Protein AF-A0A6G7WIG6-F1 (afdb_monomer_lite)

Structure (mmCIF, N/CA/C/O backbone):
data_AF-A0A6G7WIG6-F1
#
_entry.id   AF-A0A6G7WIG6-F1
#
loop_
_atom_site.group_PDB
_atom_site.id
_atom_site.type_symbol
_atom_site.label_atom_id
_atom_site.label_alt_id
_atom_site.label_comp_id
_atom_site.label_asym_id
_atom_site.label_entity_id
_atom_site.label_seq_id
_atom_site.pdbx_PDB_ins_code
_atom_site.Cartn_x
_atom_site.Cartn_y
_atom_site.Cartn_z
_atom_site.occupancy
_atom_site.B_iso_or_equiv
_atom_site.auth_seq_id
_atom_site.auth_comp_id
_atom_site.auth_asym_id
_atom_site.auth_atom_id
_atom_site.pdbx_PDB_model_num
ATOM 1 N N . MET A 1 1 ? 20.556 -13.981 -5.267 1.00 59.50 1 MET A N 1
ATOM 2 C CA . MET A 1 1 ? 19.118 -13.912 -4.940 1.00 59.50 1 MET A CA 1
ATOM 3 C C . MET A 1 1 ? 18.413 -13.174 -6.062 1.00 59.50 1 MET A C 1
ATOM 5 O O . MET A 1 1 ? 18.834 -12.060 -6.380 1.00 59.50 1 MET A O 1
ATOM 9 N N . LYS A 1 2 ? 17.433 -13.810 -6.707 1.00 74.69 2 LYS A N 1
ATOM 10 C CA . LYS A 1 2 ? 16.643 -13.194 -7.791 1.00 74.69 2 LYS A CA 1
ATOM 11 C C . LYS A 1 2 ? 15.814 -12.026 -7.232 1.00 74.69 2 LYS A C 1
ATOM 13 O O . LYS A 1 2 ? 15.513 -12.022 -6.040 1.00 74.69 2 LYS A O 1
ATOM 18 N N . LEU A 1 3 ? 15.435 -11.049 -8.064 1.00 70.81 3 LEU A N 1
ATOM 19 C CA . LEU A 1 3 ? 14.646 -9.881 -7.634 1.00 70.81 3 LEU A CA 1
ATOM 20 C C . LEU A 1 3 ? 13.375 -10.295 -6.868 1.00 70.81 3 LEU A C 1
ATOM 22 O O . LEU A 1 3 ? 13.141 -9.797 -5.773 1.00 70.81 3 LEU A O 1
ATOM 26 N N . ASN A 1 4 ? 12.654 -11.304 -7.369 1.00 71.38 4 ASN A N 1
ATOM 27 C CA . ASN A 1 4 ? 11.444 -11.844 -6.733 1.00 71.38 4 ASN A CA 1
ATOM 28 C C . ASN A 1 4 ? 11.701 -12.445 -5.340 1.00 71.38 4 ASN A C 1
ATOM 30 O O . ASN A 1 4 ? 10.861 -12.351 -4.455 1.00 71.38 4 ASN A O 1
ATOM 34 N N . GLU A 1 5 ? 12.860 -13.073 -5.121 1.00 75.19 5 GLU A N 1
ATOM 35 C CA . GLU A 1 5 ? 13.212 -13.635 -3.809 1.00 75.19 5 GLU A CA 1
ATOM 36 C C . GLU A 1 5 ? 13.526 -12.524 -2.801 1.00 75.19 5 GLU A C 1
ATOM 38 O O . GLU A 1 5 ? 13.150 -12.628 -1.635 1.00 75.19 5 GLU A O 1
ATOM 43 N N . LYS A 1 6 ? 14.179 -11.443 -3.255 1.00 76.62 6 LYS A N 1
ATOM 44 C CA . LYS A 1 6 ? 14.407 -10.247 -2.434 1.00 76.62 6 LYS A CA 1
ATOM 45 C C . LYS A 1 6 ? 13.079 -9.566 -2.109 1.00 76.62 6 LYS A C 1
ATOM 47 O O . LYS A 1 6 ? 12.844 -9.236 -0.954 1.00 76.62 6 LYS A O 1
ATOM 52 N N . GLU A 1 7 ? 12.205 -9.403 -3.099 1.00 76.88 7 GLU A N 1
ATOM 53 C CA . GLU A 1 7 ? 10.872 -8.821 -2.926 1.00 76.88 7 GLU A CA 1
ATOM 54 C C . GLU A 1 7 ? 10.044 -9.593 -1.902 1.00 76.88 7 GLU A C 1
ATOM 56 O O . GLU A 1 7 ? 9.603 -9.000 -0.919 1.00 76.88 7 GLU A O 1
ATOM 61 N N . ASN A 1 8 ? 9.934 -10.913 -2.054 1.00 78.69 8 ASN A N 1
ATOM 62 C CA . ASN A 1 8 ? 9.209 -11.757 -1.107 1.00 78.69 8 ASN A CA 1
ATOM 63 C C . ASN A 1 8 ? 9.783 -11.658 0.313 1.00 78.69 8 ASN A C 1
ATOM 65 O O . ASN A 1 8 ? 9.024 -11.599 1.279 1.00 78.69 8 ASN A O 1
ATOM 69 N N . LEU A 1 9 ? 11.112 -11.604 0.454 1.00 83.19 9 LEU A N 1
ATOM 70 C CA . LEU A 1 9 ? 11.763 -11.468 1.756 1.00 83.19 9 LEU A CA 1
ATOM 71 C C . LEU A 1 9 ? 11.451 -10.113 2.407 1.00 83.19 9 LEU A C 1
ATOM 73 O O . LEU A 1 9 ? 11.039 -10.074 3.565 1.00 83.19 9 LEU A O 1
ATOM 77 N N . PHE A 1 10 ? 11.610 -9.005 1.677 1.00 82.19 10 PHE A N 1
ATOM 78 C CA . PHE A 1 10 ? 11.329 -7.667 2.205 1.00 82.19 10 PHE A CA 1
ATOM 79 C C . PHE A 1 10 ? 9.845 -7.481 2.527 1.00 82.19 10 PHE A C 1
ATOM 81 O O . PHE A 1 10 ? 9.521 -6.924 3.575 1.00 82.19 10 PHE A O 1
ATOM 88 N N . GLN A 1 11 ? 8.945 -7.986 1.679 1.00 82.12 11 GLN A N 1
ATOM 89 C CA . GLN A 1 11 ? 7.507 -7.965 1.939 1.00 82.12 11 GLN A CA 1
ATOM 90 C C . GLN A 1 11 ? 7.155 -8.781 3.187 1.00 82.12 11 GLN A C 1
ATOM 92 O O . GLN A 1 11 ? 6.425 -8.287 4.042 1.00 82.12 11 GLN A O 1
ATOM 97 N N . ALA A 1 12 ? 7.715 -9.985 3.348 1.00 80.88 12 ALA A N 1
ATOM 98 C CA . ALA A 1 12 ? 7.481 -10.816 4.528 1.00 80.88 12 ALA A CA 1
ATOM 99 C C . ALA A 1 12 ? 7.967 -10.137 5.819 1.00 80.88 12 ALA A C 1
ATOM 101 O O . ALA A 1 12 ? 7.220 -10.061 6.795 1.00 80.88 12 ALA A O 1
ATOM 102 N N . VAL A 1 13 ? 9.185 -9.582 5.815 1.00 86.25 13 VAL A N 1
ATOM 103 C CA . VAL A 1 13 ? 9.732 -8.831 6.959 1.00 86.25 13 VAL A CA 1
ATOM 104 C C . VAL A 1 13 ? 8.859 -7.619 7.283 1.00 86.25 13 VAL A C 1
ATOM 106 O O . VAL A 1 13 ? 8.566 -7.359 8.449 1.00 86.25 13 VAL A O 1
ATOM 109 N N . PHE A 1 14 ? 8.392 -6.902 6.263 1.00 87.25 14 PHE A N 1
ATOM 110 C CA . PHE A 1 14 ? 7.525 -5.745 6.440 1.00 87.25 14 PHE A CA 1
ATOM 111 C C . PHE A 1 14 ? 6.151 -6.110 7.008 1.00 87.25 14 PHE A C 1
ATOM 113 O O . PHE A 1 14 ? 5.678 -5.437 7.921 1.00 87.25 14 PHE A O 1
ATOM 120 N N . VAL A 1 15 ? 5.528 -7.196 6.539 1.00 83.56 15 VAL A N 1
ATOM 121 C CA . VAL A 1 15 ? 4.262 -7.687 7.108 1.00 83.56 15 VAL A CA 1
ATOM 122 C C . VAL A 1 15 ? 4.439 -8.028 8.585 1.00 83.56 15 VAL A C 1
ATOM 124 O O . VAL A 1 15 ? 3.624 -7.610 9.406 1.00 83.56 15 VAL A O 1
ATOM 127 N N . VAL A 1 16 ? 5.523 -8.718 8.952 1.00 83.62 16 VAL A N 1
ATOM 128 C CA . VAL A 1 16 ? 5.827 -9.017 10.360 1.00 83.62 16 VAL A CA 1
ATOM 129 C C . VAL A 1 16 ? 6.008 -7.728 11.168 1.00 83.62 16 VAL A C 1
ATOM 131 O O . VAL A 1 16 ? 5.421 -7.597 12.241 1.00 83.62 16 VAL A O 1
ATOM 134 N N . ALA A 1 17 ? 6.750 -6.748 10.645 1.00 83.00 17 ALA A N 1
ATOM 135 C CA . ALA A 1 17 ? 6.945 -5.457 11.303 1.00 83.00 17 ALA A CA 1
ATOM 136 C C . ALA A 1 17 ? 5.620 -4.706 11.514 1.00 83.00 17 ALA A C 1
ATOM 138 O O . ALA A 1 17 ? 5.378 -4.193 12.602 1.00 83.00 17 ALA A O 1
ATOM 139 N N . ILE A 1 18 ? 4.732 -4.696 10.518 1.00 85.12 18 ILE A N 1
ATOM 140 C CA . ILE A 1 18 ? 3.406 -4.072 10.602 1.00 85.12 18 ILE A CA 1
ATOM 141 C C . ILE A 1 18 ? 2.510 -4.773 11.622 1.00 85.12 18 ILE A C 1
ATOM 143 O O . ILE A 1 18 ? 1.824 -4.102 12.390 1.00 85.12 18 ILE A O 1
ATOM 147 N N . VAL A 1 19 ? 2.527 -6.106 11.676 1.00 83.56 19 VAL A N 1
ATOM 148 C CA . VAL A 1 19 ? 1.767 -6.873 12.676 1.00 83.56 19 VAL A CA 1
ATOM 149 C C . VAL A 1 19 ? 2.263 -6.567 14.091 1.00 83.56 19 VAL A C 1
ATOM 151 O O . VAL A 1 19 ? 1.452 -6.380 14.999 1.00 83.56 19 VAL A O 1
ATOM 154 N N . LEU A 1 20 ? 3.579 -6.466 14.289 1.00 86.31 20 LEU A N 1
ATOM 155 C CA . LEU A 1 20 ? 4.152 -6.061 15.574 1.00 86.31 20 LEU A CA 1
ATOM 156 C C . LEU A 1 20 ? 3.777 -4.617 15.920 1.00 86.31 20 LEU A C 1
ATOM 158 O O . LEU A 1 20 ? 3.329 -4.354 17.033 1.00 86.31 20 LEU A O 1
ATOM 162 N N . LEU A 1 21 ? 3.881 -3.694 14.965 1.00 85.25 21 LEU A N 1
ATOM 163 C CA . LEU A 1 21 ? 3.522 -2.290 15.157 1.00 85.25 21 LEU A CA 1
ATOM 164 C C . LEU A 1 21 ? 2.035 -2.144 15.513 1.00 85.25 21 LEU A C 1
ATOM 166 O O . LEU A 1 21 ? 1.698 -1.392 16.423 1.00 85.25 21 LEU A O 1
ATOM 170 N N . LYS A 1 22 ? 1.160 -2.949 14.896 1.00 82.44 22 LYS A N 1
ATOM 171 C CA . LYS A 1 22 ? -0.255 -3.067 15.270 1.00 82.44 22 LYS A CA 1
ATOM 172 C C . LYS A 1 22 ? -0.427 -3.537 16.700 1.00 82.44 22 LYS A C 1
ATOM 174 O O . LYS A 1 22 ? -1.177 -2.940 17.459 1.00 82.44 22 LYS A O 1
ATOM 179 N N . ARG A 1 23 ? 0.303 -4.571 17.098 1.00 82.31 23 ARG A N 1
ATOM 180 C CA . ARG A 1 23 ? 0.218 -5.102 18.456 1.00 82.31 23 ARG A CA 1
ATOM 181 C C . ARG A 1 23 ? 0.631 -4.082 19.524 1.00 82.31 23 ARG A C 1
ATOM 183 O O . ARG A 1 23 ? 0.044 -4.088 20.599 1.00 82.31 23 ARG A O 1
ATOM 190 N N . PHE A 1 24 ? 1.621 -3.234 19.245 1.00 83.50 24 PHE A N 1
ATOM 191 C CA . PHE A 1 24 ? 2.129 -2.255 20.215 1.00 83.50 24 PHE A CA 1
ATOM 192 C C . PHE A 1 24 ? 1.375 -0.922 20.206 1.00 83.50 24 PHE A C 1
ATOM 194 O O . PHE A 1 24 ? 1.152 -0.349 21.268 1.00 83.50 24 PHE A O 1
ATOM 201 N N . TYR A 1 25 ? 0.978 -0.434 19.031 1.00 78.88 25 TYR A N 1
ATOM 202 C CA . TYR A 1 25 ? 0.402 0.905 18.861 1.00 78.88 25 TYR A CA 1
ATOM 203 C C . TYR A 1 25 ? -1.072 0.890 18.447 1.00 78.88 25 TYR A C 1
ATOM 205 O O . TYR A 1 25 ? -1.700 1.944 18.375 1.00 78.88 25 TYR A O 1
ATOM 213 N N . GLY A 1 26 ? -1.645 -0.286 18.183 1.00 73.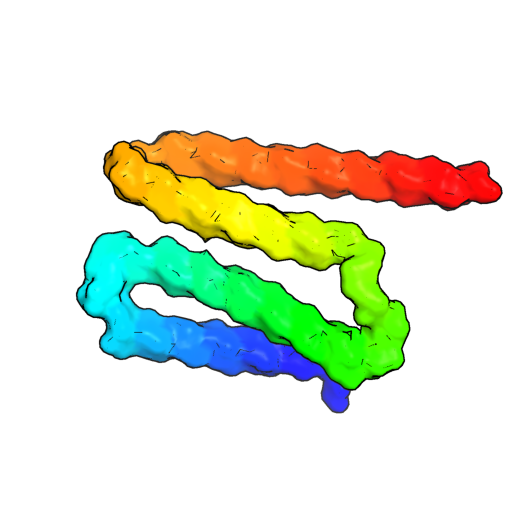25 26 GLY A N 1
ATOM 214 C CA . GLY A 1 26 ? -3.018 -0.425 17.706 1.00 73.25 26 GLY A CA 1
ATOM 215 C C . GLY A 1 26 ? -4.060 0.082 18.690 1.00 73.25 26 GLY A C 1
ATOM 216 O O . GLY A 1 26 ? -4.968 0.805 18.289 1.00 73.25 26 GLY A O 1
ATOM 217 N N . SER A 1 27 ? -3.857 -0.163 19.985 1.00 74.38 27 SER A N 1
ATOM 218 C CA . SER A 1 27 ? -4.757 0.314 21.040 1.00 74.38 27 SER A CA 1
ATOM 219 C C . SER A 1 27 ? -4.893 1.840 21.080 1.00 74.38 27 SER A C 1
ATOM 221 O O . SER A 1 27 ? -5.962 2.343 21.419 1.00 74.38 27 SER A O 1
ATOM 223 N N . ALA A 1 28 ? -3.856 2.586 20.682 1.00 77.19 28 ALA A N 1
ATOM 224 C CA . ALA A 1 28 ? -3.886 4.049 20.623 1.00 77.19 28 ALA A CA 1
ATOM 225 C C . ALA A 1 28 ? -4.707 4.592 19.439 1.00 77.19 28 ALA A C 1
ATOM 227 O O . ALA A 1 28 ? -5.127 5.746 19.459 1.00 77.19 28 ALA A O 1
ATOM 228 N N . LEU A 1 29 ? -4.950 3.770 18.413 1.00 72.06 29 LEU A N 1
ATOM 229 C CA . LEU A 1 29 ? -5.719 4.141 17.221 1.00 72.06 29 LEU A CA 1
ATOM 230 C C . LEU A 1 29 ? -7.214 3.807 17.346 1.00 72.06 29 LEU A C 1
ATOM 232 O O . LEU A 1 29 ? -7.998 4.162 16.458 1.00 72.06 29 LEU A O 1
ATOM 236 N N . GLY A 1 30 ? -7.611 3.140 18.435 1.00 75.81 30 GLY A N 1
ATOM 237 C CA . GLY A 1 30 ? -8.997 2.806 18.749 1.00 75.81 30 GLY A CA 1
ATOM 238 C C . GLY A 1 30 ? -9.702 2.120 17.580 1.00 75.81 30 GLY A C 1
ATOM 239 O O . GLY A 1 30 ? -9.207 1.166 16.988 1.00 75.81 30 GLY A O 1
ATOM 240 N N . GLU A 1 31 ? -10.866 2.632 17.192 1.00 70.81 31 GLU A N 1
ATOM 241 C CA . GLU A 1 31 ? -11.663 2.019 16.129 1.00 70.81 31 GLU A CA 1
ATOM 242 C C . GLU A 1 31 ? -11.023 2.127 14.734 1.00 70.81 31 GLU A C 1
ATOM 244 O O . GLU A 1 31 ? -11.344 1.335 13.843 1.00 70.81 31 GLU A O 1
ATOM 249 N N . TYR A 1 32 ? -10.113 3.075 14.510 1.00 70.44 32 TYR A N 1
ATOM 250 C CA . TYR A 1 32 ? -9.452 3.265 13.215 1.00 70.44 32 TYR A CA 1
ATOM 251 C C . TYR A 1 32 ? -8.259 2.329 13.009 1.00 70.44 32 TYR A C 1
ATOM 253 O O . TYR A 1 32 ? -7.764 2.233 11.885 1.00 70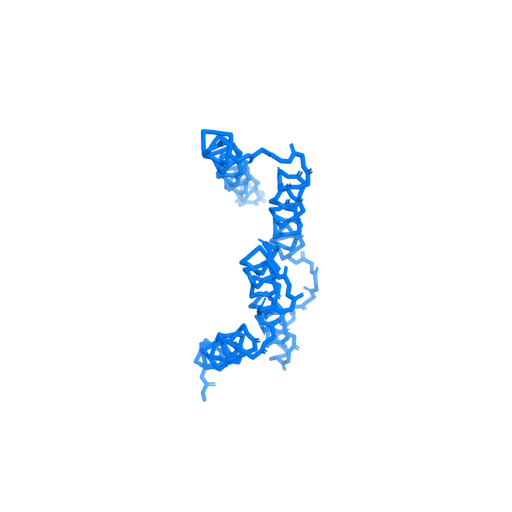.44 32 TYR A O 1
ATOM 261 N N . GLU A 1 33 ? -7.845 1.598 14.051 1.00 74.25 33 GLU A N 1
ATOM 262 C CA . GLU A 1 33 ? -6.694 0.692 14.058 1.00 74.25 33 GLU A CA 1
ATOM 263 C C . GLU A 1 33 ? -6.634 -0.175 12.797 1.00 74.25 33 GLU A C 1
ATOM 265 O O . GLU A 1 33 ? -5.691 -0.084 12.014 1.00 74.25 33 GLU A O 1
ATOM 270 N N . ASN A 1 34 ? -7.662 -0.990 12.555 1.00 75.25 34 ASN A N 1
ATOM 271 C CA . ASN A 1 34 ? -7.644 -1.937 11.441 1.00 75.25 34 ASN A CA 1
ATOM 272 C C . ASN A 1 34 ? -7.534 -1.243 10.078 1.00 75.25 34 ASN A C 1
ATOM 274 O O . ASN A 1 34 ? -6.822 -1.736 9.209 1.00 75.25 34 ASN A O 1
ATOM 278 N N . ILE A 1 35 ? -8.197 -0.099 9.890 1.00 74.56 35 ILE A N 1
ATOM 27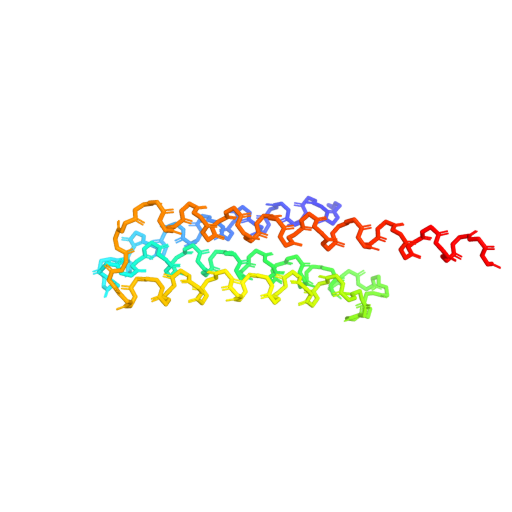9 C CA . ILE A 1 35 ? -8.169 0.626 8.613 1.00 74.56 35 ILE A CA 1
ATOM 280 C C . ILE A 1 35 ? -6.787 1.233 8.383 1.00 74.56 35 ILE A C 1
ATOM 282 O O . ILE A 1 35 ? -6.217 1.058 7.309 1.00 74.56 35 ILE A O 1
ATOM 286 N N . ILE A 1 36 ? -6.224 1.892 9.397 1.00 75.25 36 ILE A N 1
ATOM 287 C CA . ILE A 1 36 ? -4.906 2.528 9.308 1.00 75.25 36 ILE A CA 1
ATOM 288 C C . ILE A 1 36 ? -3.830 1.472 9.059 1.00 75.25 36 ILE A C 1
ATOM 290 O O . ILE A 1 36 ? -2.984 1.653 8.183 1.00 75.25 36 ILE A O 1
ATOM 294 N N . PHE A 1 37 ? -3.880 0.340 9.761 1.00 77.25 37 PHE A N 1
ATOM 295 C CA . PHE A 1 37 ? -2.891 -0.721 9.595 1.00 77.25 37 PHE A CA 1
ATOM 296 C C . PHE A 1 37 ? -2.996 -1.439 8.250 1.00 77.25 37 PHE A C 1
ATOM 298 O O . PHE A 1 37 ? -1.966 -1.685 7.627 1.00 77.25 37 PHE A O 1
ATOM 305 N N . VAL A 1 38 ? -4.207 -1.720 7.758 1.00 78.12 38 VAL A N 1
ATOM 306 C CA . VAL A 1 38 ? -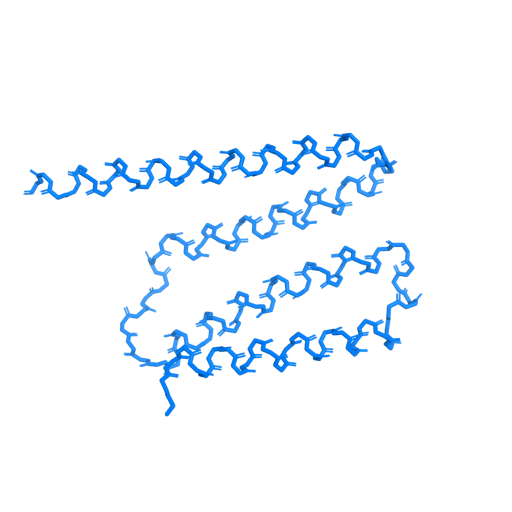4.405 -2.287 6.411 1.00 78.12 38 VAL A CA 1
ATOM 307 C C . VAL A 1 38 ? -3.929 -1.309 5.336 1.00 78.12 38 VAL A C 1
ATOM 309 O O . VAL A 1 38 ? -3.258 -1.715 4.387 1.00 78.12 38 VAL A O 1
ATOM 312 N N . PHE A 1 39 ? -4.203 -0.015 5.501 1.00 78.12 39 PHE A N 1
ATOM 313 C CA . PHE A 1 39 ? -3.761 1.008 4.559 1.00 78.12 39 PHE A CA 1
ATOM 314 C C . PHE A 1 39 ? -2.237 1.176 4.549 1.00 78.12 39 PHE A C 1
ATOM 316 O O . PHE A 1 39 ? -1.613 1.192 3.489 1.00 78.12 39 PHE A O 1
ATOM 323 N N . THR A 1 40 ? -1.622 1.210 5.732 1.00 78.38 40 THR A N 1
ATOM 324 C CA . THR A 1 40 ? -0.163 1.294 5.893 1.00 78.38 40 THR A CA 1
ATOM 325 C C . THR A 1 40 ? 0.525 0.057 5.317 1.00 78.38 40 THR A C 1
ATOM 327 O O . THR A 1 40 ? 1.552 0.177 4.650 1.00 78.38 40 THR A O 1
ATOM 330 N N . ALA A 1 41 ? -0.066 -1.129 5.507 1.00 78.88 41 ALA A N 1
ATOM 331 C CA . ALA A 1 41 ? 0.426 -2.368 4.917 1.00 78.88 41 ALA A CA 1
ATOM 332 C C . ALA A 1 41 ? 0.409 -2.307 3.381 1.00 78.88 41 ALA A C 1
ATOM 334 O O . ALA A 1 41 ? 1.413 -2.611 2.741 1.00 78.88 41 ALA A O 1
ATOM 335 N N . ALA A 1 42 ? -0.704 -1.869 2.785 1.00 77.12 42 ALA A N 1
ATOM 336 C CA . ALA A 1 42 ? -0.840 -1.770 1.333 1.00 77.12 42 ALA A CA 1
ATOM 337 C C . ALA A 1 42 ? 0.157 -0.770 0.722 1.00 77.12 42 ALA A C 1
ATOM 339 O O . ALA A 1 42 ? 0.827 -1.089 -0.262 1.00 77.12 42 ALA A O 1
ATOM 340 N N . ILE A 1 43 ? 0.314 0.407 1.337 1.00 79.81 43 ILE A N 1
ATOM 341 C CA . ILE A 1 43 ? 1.284 1.420 0.894 1.00 79.81 43 ILE A CA 1
ATOM 342 C C . ILE A 1 43 ? 2.715 0.898 1.013 1.00 79.81 43 ILE A C 1
ATOM 344 O O . ILE A 1 43 ? 3.511 1.069 0.092 1.00 79.81 43 ILE A O 1
ATOM 348 N N . GLY A 1 44 ? 3.064 0.257 2.128 1.00 78.00 44 GLY A N 1
ATOM 349 C CA . GLY A 1 44 ? 4.426 -0.222 2.332 1.00 78.00 44 GLY A CA 1
ATOM 350 C C . GLY A 1 44 ? 4.806 -1.386 1.417 1.00 78.00 44 GLY A C 1
ATOM 351 O O . GLY A 1 44 ? 5.923 -1.406 0.909 1.00 78.00 44 GLY A O 1
ATOM 352 N N . LEU A 1 45 ? 3.877 -2.299 1.112 1.00 81.75 45 LEU A N 1
ATOM 353 C CA . LEU A 1 45 ? 4.102 -3.352 0.112 1.00 81.75 45 LEU A CA 1
ATOM 354 C C . LEU A 1 45 ? 4.347 -2.762 -1.285 1.00 81.75 45 LEU A C 1
ATOM 356 O O . LEU A 1 45 ? 5.280 -3.182 -1.973 1.00 81.75 45 LEU A O 1
ATOM 360 N N . PHE A 1 46 ? 3.571 -1.744 -1.672 1.00 78.69 46 PHE A N 1
ATOM 361 C CA . PHE A 1 46 ? 3.805 -0.997 -2.908 1.00 78.69 46 PHE A CA 1
ATOM 362 C C . PHE A 1 46 ? 5.180 -0.308 -2.903 1.00 78.69 46 PHE A C 1
ATOM 364 O O . PHE A 1 46 ? 5.938 -0.432 -3.864 1.00 78.69 46 PHE A O 1
ATOM 371 N N . ALA A 1 47 ? 5.540 0.363 -1.805 1.00 77.88 47 ALA A N 1
ATOM 372 C CA . ALA A 1 47 ? 6.818 1.057 -1.667 1.00 77.88 47 ALA A CA 1
ATOM 373 C C . ALA A 1 47 ? 8.022 0.103 -1.743 1.00 77.88 47 ALA A C 1
ATOM 375 O O . ALA A 1 47 ? 9.033 0.459 -2.342 1.00 77.88 47 ALA A O 1
ATOM 376 N N . ILE A 1 48 ? 7.916 -1.108 -1.183 1.00 81.56 48 ILE A N 1
ATOM 377 C CA . ILE A 1 48 ? 8.959 -2.145 -1.254 1.00 81.56 48 ILE A CA 1
ATOM 378 C C . ILE A 1 48 ? 9.156 -2.624 -2.688 1.00 81.56 48 ILE A C 1
ATOM 380 O O . ILE A 1 48 ? 10.289 -2.643 -3.168 1.00 81.56 48 ILE A O 1
ATOM 384 N N . ASN A 1 49 ? 8.066 -2.973 -3.380 1.00 79.00 49 ASN A N 1
ATOM 385 C CA . ASN A 1 49 ? 8.121 -3.373 -4.786 1.00 79.00 49 ASN A CA 1
ATOM 386 C C . ASN A 1 49 ? 8.762 -2.259 -5.633 1.00 79.00 49 ASN A C 1
ATOM 388 O O . ASN A 1 49 ? 9.711 -2.484 -6.384 1.00 79.00 49 ASN A O 1
ATOM 392 N N . TRP A 1 50 ? 8.317 -1.021 -5.423 1.00 76.00 50 TRP A N 1
ATOM 393 C CA . TRP A 1 50 ? 8.849 0.145 -6.112 1.00 76.00 50 TRP A CA 1
ATOM 394 C C . TRP A 1 50 ? 10.346 0.394 -5.835 1.00 76.00 50 TRP A C 1
ATOM 396 O O . TRP A 1 50 ? 11.127 0.573 -6.773 1.00 76.00 50 TRP A O 1
ATOM 406 N N . LEU A 1 51 ? 10.778 0.367 -4.569 1.00 77.44 51 LEU A N 1
ATOM 407 C CA . LEU A 1 51 ? 12.183 0.551 -4.185 1.00 77.44 51 LEU A CA 1
ATOM 408 C C . LEU A 1 51 ? 13.077 -0.522 -4.806 1.00 77.44 51 LEU A C 1
ATOM 410 O O . LEU A 1 51 ? 14.146 -0.201 -5.323 1.00 77.44 51 LEU A O 1
ATOM 414 N N . LEU A 1 52 ? 12.641 -1.781 -4.794 1.00 76.81 52 LEU A N 1
ATOM 415 C CA . LEU A 1 52 ? 13.411 -2.890 -5.354 1.00 76.81 52 LEU A CA 1
ATOM 416 C C . LEU A 1 52 ? 13.518 -2.805 -6.878 1.00 76.81 52 LEU A C 1
ATOM 418 O O . LEU A 1 52 ? 14.624 -2.942 -7.401 1.00 76.81 52 LEU A O 1
ATOM 422 N N . LYS A 1 53 ? 12.422 -2.484 -7.580 1.00 72.88 53 LYS A N 1
ATOM 423 C CA . LYS A 1 53 ? 12.439 -2.209 -9.028 1.00 72.88 53 LYS A CA 1
ATOM 424 C C . LYS A 1 53 ? 13.407 -1.076 -9.385 1.00 72.88 53 LYS A C 1
ATOM 426 O O . LYS A 1 53 ? 14.113 -1.164 -10.387 1.00 72.88 53 LYS A O 1
ATOM 431 N N . ARG A 1 54 ? 13.474 -0.026 -8.556 1.00 69.56 54 ARG A N 1
ATOM 432 C CA . ARG A 1 54 ? 14.368 1.125 -8.764 1.00 69.56 54 ARG A CA 1
ATOM 433 C C . ARG A 1 54 ? 15.838 0.808 -8.470 1.00 69.56 54 ARG A C 1
ATOM 435 O O . ARG A 1 54 ? 16.720 1.321 -9.156 1.00 69.56 54 ARG A O 1
ATOM 442 N N . LEU A 1 55 ? 16.112 -0.011 -7.455 1.00 69.88 55 LEU A N 1
ATOM 443 C CA . LEU A 1 55 ? 17.472 -0.388 -7.055 1.00 69.88 55 LEU A CA 1
ATOM 444 C C . LEU A 1 55 ? 18.140 -1.355 -8.039 1.00 69.88 55 LEU A C 1
ATOM 446 O O . LEU A 1 55 ? 19.364 -1.341 -8.150 1.00 69.88 55 LEU A O 1
ATOM 450 N N . ASP A 1 56 ? 17.366 -2.154 -8.775 1.00 68.81 56 ASP A N 1
ATOM 451 C CA . ASP A 1 56 ? 17.911 -3.164 -9.691 1.00 68.81 56 ASP A CA 1
ATOM 452 C C . ASP A 1 56 ? 18.516 -2.580 -10.984 1.00 68.81 56 ASP A C 1
ATOM 454 O O . ASP A 1 56 ? 19.015 -3.329 -11.816 1.00 68.81 56 ASP A O 1
ATOM 458 N N . LYS A 1 57 ? 18.496 -1.247 -11.187 1.00 57.84 57 LYS A N 1
ATOM 459 C CA . LYS A 1 57 ? 19.011 -0.551 -12.392 1.00 57.84 57 LYS A CA 1
ATOM 460 C C . LYS A 1 57 ? 18.569 -1.164 -13.738 1.00 57.84 57 LYS A C 1
ATOM 462 O O . LYS A 1 57 ? 19.138 -0.831 -14.776 1.00 57.84 57 LYS A O 1
ATOM 467 N N . SER A 1 58 ? 17.525 -1.995 -13.766 1.00 49.12 58 SER A N 1
ATOM 468 C CA . SER A 1 58 ? 16.732 -2.160 -14.982 1.00 49.12 58 SER A CA 1
ATOM 469 C C . SER A 1 58 ? 16.141 -0.783 -15.294 1.00 49.12 58 SER A C 1
ATOM 471 O O . SER A 1 58 ? 15.877 -0.021 -14.365 1.00 49.12 58 SER A O 1
ATOM 473 N N . GLY A 1 59 ? 16.002 -0.407 -16.562 1.00 45.53 59 GLY A N 1
ATOM 474 C CA . GLY A 1 59 ? 15.500 0.903 -16.993 1.00 45.53 59 GLY A CA 1
ATOM 475 C C . GLY A 1 59 ? 14.032 1.174 -16.631 1.00 45.53 59 GLY A C 1
ATOM 476 O O . GLY A 1 59 ? 13.262 1.582 -17.489 1.00 45.53 59 GLY A O 1
ATOM 477 N N . ALA A 1 60 ? 13.631 0.940 -15.382 1.00 47.25 60 ALA A N 1
ATOM 478 C CA . ALA A 1 60 ? 12.352 1.285 -14.799 1.00 47.25 60 ALA A CA 1
ATOM 479 C C . ALA A 1 60 ? 12.332 2.790 -14.511 1.00 47.25 60 ALA A C 1
ATOM 481 O O . ALA A 1 60 ? 12.384 3.257 -13.371 1.00 47.25 60 ALA A O 1
ATOM 482 N N . THR A 1 61 ? 12.278 3.574 -15.585 1.00 47.91 61 THR A N 1
ATOM 483 C CA . THR A 1 61 ? 11.618 4.874 -15.553 1.00 47.91 61 THR A CA 1
ATOM 484 C C . THR A 1 61 ? 10.236 4.665 -14.934 1.00 47.91 61 THR A C 1
ATOM 486 O O . THR A 1 61 ? 9.553 3.690 -15.234 1.00 47.91 61 THR A O 1
ATOM 489 N N . PHE A 1 62 ? 9.822 5.586 -14.071 1.00 48.91 62 PHE A N 1
ATOM 490 C CA . PHE A 1 62 ? 8.506 5.681 -13.420 1.00 48.91 62 PHE A CA 1
ATOM 491 C C . PHE A 1 62 ? 7.300 5.802 -14.391 1.00 48.91 62 PHE A C 1
ATOM 493 O O . PHE A 1 62 ? 6.265 6.376 -14.044 1.00 48.91 62 PHE A O 1
ATOM 500 N N . ASP A 1 63 ? 7.428 5.307 -15.619 1.00 50.53 63 ASP A N 1
ATOM 501 C CA . ASP A 1 63 ? 6.512 5.523 -16.736 1.00 50.53 63 ASP A CA 1
ATOM 502 C C . ASP A 1 63 ? 5.711 4.296 -17.150 1.00 50.53 63 ASP A C 1
ATOM 504 O O . ASP A 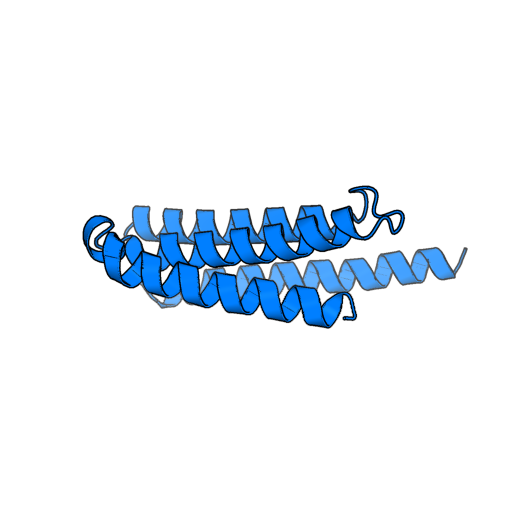1 63 ? 4.903 4.367 -18.077 1.00 50.53 63 ASP A O 1
ATOM 508 N N . THR A 1 64 ? 5.797 3.197 -16.407 1.00 61.44 64 THR A N 1
ATOM 509 C CA . THR A 1 64 ? 4.696 2.241 -16.401 1.00 61.44 64 THR A CA 1
ATOM 510 C C . THR A 1 64 ? 3.533 2.906 -15.676 1.00 61.44 64 THR A C 1
ATOM 512 O O . THR A 1 64 ? 3.399 2.830 -14.462 1.00 61.44 64 THR A O 1
ATOM 515 N N . TRP A 1 65 ? 2.688 3.601 -16.444 1.00 61.88 65 TRP A N 1
ATOM 516 C CA . TRP A 1 65 ? 1.368 4.127 -16.068 1.00 61.88 65 TRP A CA 1
ATOM 517 C C . TRP A 1 65 ? 0.633 3.218 -15.063 1.00 61.88 65 TRP A C 1
ATOM 519 O O . TRP A 1 65 ? -0.021 3.707 -14.149 1.00 61.88 65 TRP A O 1
ATOM 529 N N . GLU A 1 66 ? 0.833 1.903 -15.167 1.00 61.12 66 GLU A N 1
ATOM 530 C CA . GLU A 1 66 ? 0.403 0.870 -14.222 1.00 61.12 66 GLU A CA 1
ATOM 531 C C . GLU A 1 66 ? 0.763 1.137 -12.747 1.00 61.12 66 GLU A C 1
ATOM 533 O O . GLU A 1 66 ? -0.132 1.078 -11.911 1.00 61.12 66 GLU A O 1
ATOM 538 N N . ASP A 1 67 ? 2.006 1.497 -12.410 1.00 64.62 67 ASP A N 1
ATOM 539 C CA . ASP A 1 67 ? 2.409 1.723 -11.011 1.00 64.62 67 ASP A CA 1
ATOM 540 C C . ASP A 1 67 ? 1.737 2.988 -10.430 1.00 64.62 67 ASP A C 1
ATOM 542 O O . ASP A 1 67 ? 1.413 3.045 -9.243 1.00 64.62 67 ASP A O 1
ATOM 546 N N . LYS A 1 68 ? 1.459 3.998 -11.272 1.00 66.12 68 LYS A N 1
ATOM 547 C CA . LYS A 1 68 ? 0.693 5.197 -10.873 1.00 66.12 68 LYS A CA 1
ATOM 548 C C . LYS A 1 68 ? -0.768 4.843 -10.581 1.00 66.12 68 LYS A C 1
ATOM 550 O O . LYS A 1 68 ? -1.352 5.394 -9.650 1.00 66.12 68 LYS A O 1
ATOM 555 N N . TRP A 1 69 ? -1.347 3.916 -11.346 1.00 69.69 69 TRP A N 1
ATOM 556 C CA . TRP A 1 69 ? -2.707 3.424 -11.119 1.00 69.69 69 TRP A CA 1
ATOM 557 C C . TRP A 1 69 ? -2.819 2.524 -9.899 1.00 69.69 69 TRP A C 1
ATOM 559 O O . TRP A 1 69 ? -3.801 2.643 -9.170 1.00 69.69 69 TRP A O 1
ATOM 569 N N . ASP A 1 70 ? -1.829 1.672 -9.641 1.00 67.31 70 ASP A N 1
ATOM 570 C CA . ASP A 1 70 ? -1.805 0.843 -8.436 1.00 67.31 70 ASP A CA 1
ATOM 571 C C . ASP A 1 70 ? -1.745 1.725 -7.183 1.00 67.31 70 ASP A C 1
ATOM 573 O O . ASP A 1 70 ? -2.561 1.557 -6.274 1.00 67.31 70 ASP A O 1
ATOM 577 N N . LEU A 1 71 ? -0.883 2.750 -7.174 1.00 70.00 71 LEU A N 1
ATOM 578 C CA . LEU A 1 71 ? -0.849 3.738 -6.093 1.00 70.00 71 LEU A CA 1
ATOM 579 C C . LEU A 1 71 ? -2.186 4.485 -5.959 1.00 70.00 71 LEU A C 1
ATOM 581 O O . LEU A 1 71 ? -2.723 4.584 -4.857 1.00 70.00 71 LEU A O 1
ATOM 585 N N . ALA A 1 72 ? -2.748 4.987 -7.065 1.00 68.88 72 ALA A N 1
ATOM 586 C CA . ALA A 1 72 ? -4.031 5.691 -7.053 1.00 68.88 72 ALA A CA 1
ATOM 587 C C . ALA A 1 72 ? -5.175 4.803 -6.536 1.00 68.88 72 ALA A C 1
ATOM 589 O O . ALA A 1 72 ? -6.028 5.277 -5.791 1.00 68.88 72 ALA A O 1
ATOM 590 N N . THR A 1 73 ? -5.168 3.513 -6.875 1.00 69.69 73 THR A N 1
ATOM 591 C CA . THR A 1 73 ? -6.165 2.536 -6.420 1.00 69.69 73 THR A CA 1
ATOM 592 C C . THR A 1 73 ? -6.013 2.245 -4.930 1.00 69.69 73 THR A C 1
ATOM 594 O O . THR A 1 73 ? -7.013 2.223 -4.216 1.00 69.69 73 THR A O 1
ATOM 597 N N . ILE A 1 74 ? -4.780 2.078 -4.436 1.00 73.38 74 ILE A N 1
ATOM 598 C CA . ILE A 1 74 ? -4.504 1.903 -3.002 1.00 73.38 74 ILE A CA 1
ATOM 599 C C . ILE A 1 74 ? -4.984 3.132 -2.225 1.00 73.38 74 ILE A C 1
ATOM 601 O O . ILE A 1 74 ? -5.724 2.984 -1.253 1.00 73.38 74 ILE A O 1
ATOM 605 N N . LEU A 1 75 ? -4.617 4.335 -2.679 1.00 73.19 75 LEU A N 1
ATOM 606 C CA . LEU A 1 75 ? -5.024 5.599 -2.062 1.00 73.19 75 LEU A CA 1
ATOM 607 C C . LEU A 1 75 ? -6.545 5.775 -2.072 1.00 73.19 75 LEU A C 1
ATOM 609 O O . LEU A 1 75 ? -7.119 6.089 -1.032 1.00 73.19 75 LEU A O 1
ATOM 613 N N . ALA A 1 76 ? -7.200 5.523 -3.209 1.00 70.94 76 ALA A N 1
ATOM 614 C CA . ALA A 1 76 ? -8.653 5.595 -3.325 1.00 70.94 76 ALA A CA 1
ATOM 615 C C . ALA A 1 76 ? -9.336 4.595 -2.385 1.00 70.94 76 ALA A C 1
ATOM 617 O O . ALA A 1 76 ? -10.246 4.975 -1.658 1.00 70.94 76 ALA A O 1
ATOM 618 N N . TYR A 1 77 ? -8.859 3.348 -2.328 1.00 72.31 77 TYR A N 1
ATOM 619 C CA . TYR A 1 77 ? -9.409 2.319 -1.448 1.00 72.31 77 TYR A CA 1
ATOM 620 C C . TYR A 1 77 ? -9.288 2.695 0.032 1.00 72.31 77 TYR A C 1
ATOM 622 O O . TYR A 1 77 ? -10.278 2.664 0.764 1.00 72.31 77 TYR A O 1
ATOM 630 N N . GLY A 1 78 ? -8.098 3.098 0.483 1.00 69.62 78 GLY A N 1
ATOM 631 C CA . GLY A 1 78 ? -7.901 3.485 1.878 1.00 69.62 78 GLY A CA 1
ATOM 632 C C . GLY A 1 78 ? -8.647 4.753 2.266 1.00 69.62 78 GLY A C 1
ATOM 633 O O . GLY A 1 78 ? -9.239 4.805 3.343 1.00 69.62 78 GLY A O 1
ATOM 634 N N . PHE A 1 79 ? -8.691 5.744 1.372 1.00 72.75 79 PHE A N 1
ATOM 635 C CA . PHE A 1 79 ? -9.483 6.950 1.582 1.00 72.75 79 PHE A CA 1
ATOM 636 C C . PHE A 1 79 ? -10.980 6.632 1.644 1.00 72.75 79 PHE A C 1
ATOM 638 O O . PHE A 1 79 ? -11.661 7.112 2.543 1.00 72.75 79 PHE A O 1
ATOM 645 N N . SER A 1 80 ? -11.498 5.769 0.763 1.00 69.38 80 SER A N 1
ATOM 646 C CA . SER A 1 80 ? -12.894 5.321 0.807 1.00 69.38 80 SER A CA 1
ATOM 647 C C . SER A 1 80 ? -13.227 4.569 2.095 1.00 69.38 80 SER A C 1
ATOM 649 O O . SER A 1 80 ? -14.277 4.821 2.675 1.00 69.38 80 SER A O 1
ATOM 651 N N . LEU A 1 81 ? -12.349 3.689 2.587 1.00 71.31 81 LEU A N 1
ATOM 652 C CA . LEU A 1 81 ? -12.560 3.002 3.866 1.00 71.31 81 LEU A CA 1
ATOM 653 C C . LEU A 1 81 ? -12.561 3.971 5.056 1.00 71.31 81 LEU A C 1
ATOM 655 O O . LEU A 1 81 ? -13.412 3.853 5.939 1.00 71.31 81 LEU A O 1
ATOM 659 N N . LEU A 1 82 ? -11.642 4.941 5.071 1.00 70.62 82 LEU A N 1
ATOM 660 C CA . LEU A 1 82 ? -11.612 5.999 6.084 1.00 70.62 82 LEU A CA 1
ATOM 661 C C . LEU A 1 82 ? -12.875 6.863 6.030 1.00 70.62 82 LEU A C 1
ATOM 663 O O . LEU A 1 82 ? -13.468 7.130 7.071 1.00 70.62 82 LEU A O 1
ATOM 667 N N . LEU A 1 83 ? -13.317 7.247 4.832 1.00 70.94 83 LEU A N 1
ATOM 668 C CA . LEU A 1 83 ? -14.508 8.066 4.619 1.00 70.94 83 LEU A CA 1
ATOM 669 C C . LEU A 1 83 ? -15.791 7.322 5.017 1.00 70.94 83 LEU A C 1
ATOM 671 O O . LEU A 1 83 ? -16.643 7.891 5.692 1.00 70.94 83 LEU A O 1
ATOM 675 N N . LEU A 1 84 ? -15.914 6.037 4.666 1.00 69.12 84 LEU A N 1
ATOM 676 C CA . LEU A 1 84 ? -17.031 5.186 5.091 1.00 69.12 84 LEU A CA 1
ATOM 677 C C . LEU A 1 84 ? -17.098 5.072 6.615 1.00 69.12 84 LEU A C 1
ATOM 679 O O . LEU A 1 84 ? -18.183 5.156 7.191 1.00 69.12 84 LEU A O 1
ATOM 683 N N . LYS A 1 85 ? -15.944 4.927 7.277 1.00 67.94 85 LYS A N 1
ATOM 684 C CA . LYS A 1 85 ? -15.894 4.877 8.738 1.00 67.94 85 LYS A CA 1
ATOM 685 C C . LYS A 1 85 ? -16.189 6.233 9.384 1.00 67.94 85 LYS A C 1
ATOM 687 O O . LYS A 1 85 ? -16.924 6.268 10.365 1.00 67.94 85 LYS A O 1
ATOM 692 N N . TRP A 1 86 ? -15.699 7.335 8.808 1.00 65.31 86 TRP A N 1
ATOM 693 C CA . TRP A 1 86 ? -16.025 8.701 9.240 1.00 65.31 86 TRP A CA 1
ATOM 694 C C . TRP A 1 86 ? -17.529 8.974 9.158 1.00 65.31 86 TRP A C 1
ATOM 696 O O . TRP A 1 86 ? -18.117 9.529 10.080 1.00 65.31 86 TRP A O 1
ATOM 706 N N . LEU A 1 87 ? -18.174 8.538 8.075 1.00 71.62 87 LEU A N 1
ATOM 707 C CA . LEU A 1 87 ? -19.622 8.646 7.879 1.00 71.62 87 LEU A CA 1
ATOM 708 C C . LEU A 1 87 ? -20.429 7.678 8.769 1.00 71.62 87 LEU A C 1
ATOM 710 O O . LEU A 1 87 ? -21.637 7.554 8.586 1.00 71.62 87 LEU A O 1
ATOM 714 N N . GLN A 1 88 ? -19.775 6.972 9.704 1.00 64.94 88 GLN A N 1
ATOM 715 C CA . GLN A 1 88 ? -20.356 5.940 10.570 1.00 64.94 88 GLN A CA 1
ATOM 716 C C . GLN A 1 88 ? -21.146 4.875 9.800 1.00 64.94 88 GLN A C 1
ATOM 718 O O . GLN A 1 88 ? -22.057 4.238 10.335 1.00 64.94 88 GLN A O 1
ATOM 723 N N . VAL A 1 89 ? -20.772 4.637 8.539 1.00 59.72 89 VAL A N 1
ATOM 724 C CA . VAL A 1 89 ? -21.376 3.605 7.705 1.00 59.72 89 VAL A CA 1
ATOM 725 C C . VAL A 1 89 ? -20.851 2.254 8.185 1.00 59.72 89 VAL A C 1
ATOM 727 O O . VAL A 1 89 ? -19.905 1.682 7.657 1.00 59.72 89 VAL A O 1
ATOM 730 N N . THR A 1 90 ? -21.479 1.747 9.239 1.00 56.12 90 THR A N 1
ATOM 731 C CA . THR A 1 90 ? -21.258 0.415 9.821 1.00 56.12 90 THR A CA 1
ATOM 732 C C . THR A 1 90 ? -21.984 -0.679 9.045 1.00 56.12 90 THR A C 1
ATOM 734 O O . THR A 1 90 ? -21.814 -1.866 9.320 1.00 56.12 90 THR A O 1
ATOM 737 N N . ASN A 1 91 ? -22.787 -0.298 8.050 1.00 60.19 91 ASN A N 1
ATOM 738 C CA . ASN A 1 91 ? -23.560 -1.240 7.270 1.00 60.19 91 ASN A CA 1
ATOM 739 C C . ASN A 1 91 ? -22.648 -2.016 6.306 1.00 60.19 91 ASN A C 1
ATOM 741 O O . ASN A 1 91 ? -22.189 -1.490 5.290 1.00 60.19 91 ASN A O 1
ATOM 745 N N . ILE A 1 92 ? -22.418 -3.290 6.634 1.00 57.38 92 ILE A N 1
ATOM 746 C CA . ILE A 1 92 ? -21.604 -4.243 5.868 1.00 57.38 92 ILE A CA 1
ATOM 747 C C . ILE A 1 92 ? -22.012 -4.292 4.391 1.00 57.38 92 ILE A C 1
ATOM 749 O O . ILE A 1 92 ? -21.155 -4.440 3.524 1.00 57.38 92 ILE A O 1
ATOM 753 N N . TRP A 1 93 ? -23.295 -4.078 4.093 1.00 54.22 93 TRP A N 1
ATOM 754 C CA . TRP A 1 93 ? -23.805 -4.036 2.727 1.00 54.22 93 TRP A CA 1
ATOM 755 C C . TRP A 1 93 ? -23.196 -2.895 1.909 1.00 54.22 93 TRP A C 1
ATOM 757 O O . TRP A 1 93 ? -22.865 -3.094 0.745 1.00 54.22 93 TRP A O 1
ATOM 767 N N . VAL A 1 94 ? -22.961 -1.728 2.513 1.00 58.97 94 VAL A N 1
ATOM 768 C CA . VAL A 1 94 ? -22.343 -0.586 1.821 1.00 58.97 94 VAL A CA 1
ATOM 769 C C . VAL A 1 94 ? -20.850 -0.830 1.592 1.00 58.97 94 VAL A C 1
ATOM 771 O O . VAL A 1 94 ? -20.347 -0.554 0.507 1.00 58.97 94 VAL A O 1
ATOM 774 N N . LEU A 1 95 ? -20.152 -1.423 2.566 1.00 58.22 95 LEU A N 1
ATOM 775 C CA . LEU A 1 95 ? -18.750 -1.838 2.420 1.00 58.22 95 LEU A CA 1
ATOM 776 C C . LEU A 1 95 ? -18.567 -2.869 1.297 1.00 58.22 95 LEU A C 1
ATOM 778 O O . LEU A 1 95 ? -17.648 -2.744 0.488 1.00 58.22 95 LEU A O 1
ATOM 782 N N . VAL A 1 96 ? -19.463 -3.856 1.216 1.00 60.94 96 VAL A N 1
ATOM 783 C CA . VAL A 1 96 ? -19.464 -4.865 0.150 1.00 60.94 96 VAL A CA 1
ATOM 784 C C . VAL A 1 96 ? -19.761 -4.225 -1.205 1.00 60.94 96 VAL A C 1
ATOM 786 O O . VAL A 1 96 ? -19.042 -4.498 -2.160 1.00 60.94 96 VAL A O 1
ATOM 789 N N . VAL A 1 97 ? -20.748 -3.329 -1.299 1.00 66.88 97 VAL A N 1
ATOM 790 C CA . VAL A 1 97 ? -21.072 -2.619 -2.550 1.00 66.88 97 VAL A CA 1
ATOM 791 C C . VAL A 1 97 ? -19.893 -1.772 -3.031 1.00 66.88 97 VAL A C 1
ATOM 793 O O . VAL A 1 97 ? -19.531 -1.845 -4.203 1.00 66.88 97 VAL A O 1
ATOM 796 N N . VAL A 1 98 ? -19.240 -1.023 -2.139 1.00 62.91 98 VAL A N 1
ATOM 797 C CA . VAL A 1 98 ? -18.046 -0.236 -2.486 1.00 62.91 98 VAL A CA 1
ATOM 798 C C . VAL A 1 98 ? -16.888 -1.150 -2.896 1.00 62.91 98 VAL A C 1
ATOM 800 O O . VAL A 1 98 ? -16.231 -0.884 -3.900 1.00 62.91 98 VAL A O 1
ATOM 803 N N . GLY A 1 99 ? -16.674 -2.269 -2.200 1.00 62.06 99 GLY A N 1
ATOM 804 C CA . GLY A 1 99 ? -15.674 -3.270 -2.582 1.00 62.06 99 GLY A CA 1
ATOM 805 C C . GLY A 1 99 ? -15.928 -3.868 -3.970 1.00 62.06 99 GLY A C 1
ATOM 806 O O . GLY A 1 99 ? -15.010 -3.944 -4.785 1.00 62.06 99 GLY A O 1
ATOM 807 N N . VAL A 1 100 ? -17.178 -4.226 -4.278 1.00 67.94 100 VAL A N 1
ATOM 808 C CA . VAL A 1 100 ? -17.594 -4.736 -5.595 1.00 67.94 100 VAL A CA 1
ATOM 809 C C . VAL A 1 100 ? -17.410 -3.678 -6.681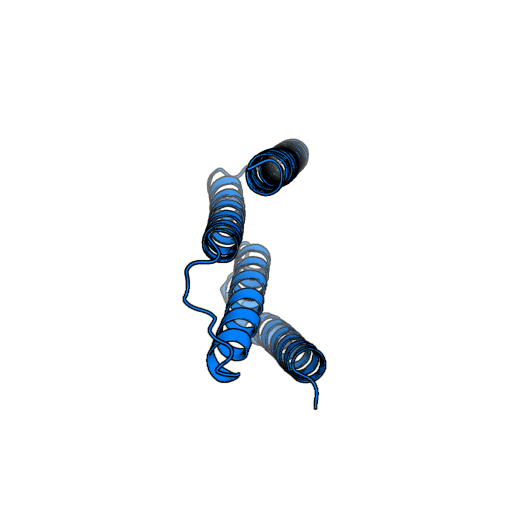 1.00 67.94 100 VAL A C 1
ATOM 811 O O . VAL A 1 100 ? -16.911 -4.003 -7.756 1.00 67.94 100 VAL A O 1
ATOM 814 N N . LEU A 1 101 ? -17.739 -2.413 -6.406 1.00 67.31 101 LEU A N 1
ATOM 815 C CA . LEU A 1 101 ? -17.507 -1.305 -7.338 1.00 67.31 101 LEU A CA 1
ATOM 816 C C . LEU A 1 101 ? -16.016 -1.118 -7.634 1.00 67.31 101 LEU A C 1
ATOM 818 O O . LEU A 1 101 ? -15.640 -0.970 -8.794 1.00 67.31 101 LEU A O 1
ATOM 822 N N . ILE A 1 102 ? -15.155 -1.193 -6.617 1.00 66.56 102 ILE A N 1
ATOM 823 C CA . ILE A 1 102 ? -13.699 -1.072 -6.782 1.00 66.56 102 ILE A CA 1
ATOM 824 C C . ILE A 1 102 ? -13.135 -2.255 -7.582 1.00 66.56 102 ILE A C 1
ATOM 826 O O . ILE A 1 102 ? -12.321 -2.053 -8.485 1.00 66.56 102 ILE A O 1
ATOM 830 N N . ILE A 1 103 ? -13.606 -3.480 -7.324 1.00 68.31 103 ILE A N 1
ATOM 831 C CA . ILE A 1 103 ? -13.251 -4.661 -8.128 1.00 68.31 103 ILE A CA 1
ATOM 832 C C . ILE A 1 103 ? -13.726 -4.485 -9.576 1.00 68.31 103 ILE A C 1
ATOM 834 O O . ILE A 1 103 ? -12.963 -4.753 -10.503 1.00 68.31 103 ILE A O 1
ATOM 838 N N . GLY A 1 104 ? -14.948 -3.989 -9.783 1.00 64.75 104 GLY A N 1
ATOM 839 C CA . GLY A 1 104 ? -15.508 -3.701 -11.103 1.00 64.75 104 GLY A CA 1
ATOM 840 C C . GLY A 1 104 ? -14.674 -2.683 -11.878 1.00 64.75 104 GLY A C 1
ATOM 841 O O . GLY A 1 104 ? -14.311 -2.935 -13.025 1.00 64.75 104 GLY A O 1
ATOM 842 N N . ILE A 1 105 ? -14.280 -1.582 -11.233 1.00 68.81 105 ILE A N 1
ATOM 843 C CA . ILE A 1 105 ? -13.373 -0.580 -11.809 1.00 68.81 105 ILE A CA 1
ATOM 844 C C . ILE A 1 105 ? -12.041 -1.229 -12.199 1.00 68.81 105 ILE A C 1
ATOM 846 O O . ILE A 1 105 ? -11.567 -1.030 -13.316 1.00 68.81 105 ILE A O 1
ATOM 850 N N . ASN A 1 106 ? -11.465 -2.064 -11.332 1.00 66.69 106 ASN A N 1
ATOM 851 C CA . ASN A 1 106 ? -10.202 -2.744 -11.615 1.00 66.69 106 ASN A CA 1
ATOM 852 C C . ASN A 1 106 ? -10.316 -3.708 -12.817 1.00 66.69 106 ASN A C 1
ATOM 854 O O . ASN A 1 106 ? -9.446 -3.742 -13.690 1.00 66.69 106 ASN A O 1
ATOM 858 N N . VAL A 1 107 ? -11.425 -4.447 -12.929 1.00 70.06 107 VAL A N 1
ATOM 859 C CA . VAL A 1 107 ? -11.712 -5.312 -14.087 1.00 70.06 107 VAL A CA 1
ATOM 860 C C . VAL A 1 107 ? -11.865 -4.492 -15.369 1.00 70.06 107 VAL A C 1
ATOM 862 O O . VAL A 1 107 ? -11.270 -4.850 -16.386 1.00 70.06 107 VAL A O 1
ATOM 865 N N . VAL A 1 108 ? -12.593 -3.373 -15.330 1.00 70.44 108 VAL A N 1
ATOM 866 C CA . VAL A 1 108 ? -12.772 -2.478 -16.486 1.00 70.44 108 VAL A CA 1
ATOM 867 C C . VAL A 1 108 ? -11.435 -1.893 -16.942 1.00 70.44 108 VAL A C 1
ATOM 869 O O . VAL A 1 108 ? -11.134 -1.899 -18.137 1.00 70.44 108 VAL A O 1
ATOM 872 N N . ILE A 1 109 ? -10.588 -1.463 -16.005 1.00 64.94 109 ILE A N 1
ATOM 873 C CA . ILE A 1 109 ? -9.230 -0.989 -16.304 1.00 64.94 109 ILE A CA 1
ATOM 874 C C . ILE A 1 109 ? -8.410 -2.104 -16.965 1.00 64.94 109 ILE A C 1
ATOM 876 O O . ILE A 1 109 ? -7.736 -1.866 -17.968 1.00 64.94 109 ILE A O 1
ATOM 880 N N . LYS A 1 110 ? -8.497 -3.340 -16.460 1.00 68.56 110 LYS A N 1
ATOM 881 C CA . LYS A 1 110 ? -7.778 -4.498 -17.011 1.00 68.56 110 LYS A CA 1
ATOM 882 C C . LYS A 1 110 ? -8.265 -4.884 -18.413 1.00 68.56 110 LYS A C 1
ATOM 884 O O . LYS A 1 110 ? -7.454 -5.295 -19.243 1.00 68.56 110 LYS A O 1
ATOM 889 N N . LEU A 1 111 ? -9.558 -4.730 -18.695 1.00 71.75 111 LEU A N 1
ATOM 890 C CA . LEU A 1 111 ? -10.133 -4.930 -20.028 1.00 71.75 111 LEU A CA 1
ATOM 891 C C . LEU A 1 111 ? -9.654 -3.853 -21.007 1.00 71.75 111 LEU A C 1
ATOM 893 O O . LEU A 1 111 ? -9.102 -4.204 -22.050 1.00 71.75 111 LEU A O 1
ATOM 897 N N . LYS A 1 112 ? -9.719 -2.567 -20.630 1.00 69.81 112 LYS A N 1
ATOM 898 C CA . LYS A 1 112 ? -9.133 -1.479 -21.435 1.00 69.81 112 LYS A CA 1
ATOM 899 C C . LYS A 1 112 ? -7.636 -1.681 -21.683 1.00 69.81 112 LYS A C 1
ATOM 901 O O . LYS A 1 112 ? -7.160 -1.437 -22.788 1.00 69.81 112 LYS A O 1
ATOM 906 N N . ARG A 1 113 ? -6.886 -2.171 -20.688 1.00 62.28 113 ARG A N 1
ATOM 907 C CA . ARG A 1 113 ? -5.451 -2.488 -20.815 1.00 62.28 113 ARG A CA 1
ATOM 908 C C . ARG A 1 113 ? -5.194 -3.529 -21.915 1.00 62.28 113 ARG A C 1
ATOM 910 O O . ARG A 1 113 ? -4.236 -3.390 -22.672 1.00 62.28 113 ARG A O 1
ATOM 917 N N . ARG A 1 114 ? -6.051 -4.553 -22.032 1.00 69.44 114 ARG A N 1
ATOM 918 C CA . ARG A 1 114 ? -5.956 -5.576 -23.092 1.00 69.44 114 ARG A CA 1
ATOM 919 C C . ARG A 1 114 ? -6.281 -5.012 -24.473 1.00 69.44 114 ARG A C 1
ATOM 921 O O . ARG A 1 114 ? -5.588 -5.353 -25.425 1.00 69.44 114 ARG A O 1
ATOM 928 N N . GLU A 1 115 ? -7.284 -4.146 -24.581 1.00 70.31 115 GLU A N 1
ATOM 929 C CA . GLU A 1 115 ? -7.647 -3.506 -25.855 1.00 70.31 115 GLU A CA 1
ATOM 930 C C . GLU A 1 115 ? -6.550 -2.576 -26.377 1.00 70.31 115 GLU A C 1
ATOM 932 O O . GLU A 1 115 ? -6.187 -2.656 -27.548 1.00 70.31 115 GLU A O 1
ATOM 937 N N . ILE A 1 116 ? -5.969 -1.739 -25.511 1.00 65.06 116 ILE A N 1
ATOM 938 C CA . ILE A 1 116 ? -4.886 -0.823 -25.899 1.00 65.06 116 ILE A CA 1
ATOM 939 C C . ILE A 1 116 ? -3.662 -1.615 -26.371 1.00 65.06 116 ILE A C 1
ATOM 941 O O . ILE A 1 116 ? -3.099 -1.300 -27.417 1.00 65.06 116 ILE A O 1
ATOM 945 N N . LYS A 1 117 ? -3.283 -2.678 -25.648 1.00 60.12 117 LYS A N 1
ATOM 946 C CA . LYS A 1 117 ? -2.147 -3.528 -26.027 1.00 60.12 117 LYS A CA 1
ATOM 947 C C . LYS A 1 117 ? -2.381 -4.228 -27.371 1.00 60.12 117 LYS A C 1
ATOM 949 O O . LYS A 1 117 ? -1.495 -4.236 -28.215 1.00 60.12 117 LYS A O 1
ATOM 954 N N . LYS A 1 118 ? -3.602 -4.723 -27.607 1.00 64.06 118 LYS A N 1
ATOM 955 C CA . LYS A 1 118 ? -3.988 -5.338 -28.883 1.00 64.06 118 LYS A CA 1
ATOM 956 C C . LYS A 1 118 ? -3.929 -4.343 -30.049 1.00 64.06 118 LYS A C 1
ATOM 958 O O . LYS A 1 118 ? -3.513 -4.721 -31.132 1.00 64.06 118 LYS A O 1
ATOM 963 N N . ASN A 1 119 ? -4.296 -3.080 -29.831 1.00 58.88 119 ASN A N 1
ATOM 964 C CA . ASN A 1 119 ? -4.213 -2.045 -30.867 1.00 58.88 119 ASN A CA 1
ATOM 965 C C . ASN A 1 119 ? -2.779 -1.561 -31.143 1.00 58.88 119 ASN A C 1
ATOM 967 O O . ASN A 1 119 ? -2.526 -1.047 -32.229 1.00 58.88 119 ASN A O 1
ATOM 971 N N . MET A 1 120 ? -1.853 -1.716 -30.192 1.00 55.62 120 MET A N 1
ATOM 972 C CA . MET A 1 120 ? -0.433 -1.409 -30.399 1.00 55.62 120 MET A CA 1
ATOM 973 C C . MET A 1 120 ? 0.311 -2.511 -31.162 1.00 55.62 120 MET A C 1
ATOM 975 O O . MET A 1 120 ? 1.177 -2.173 -31.951 1.00 55.62 120 MET A O 1
ATOM 979 N N . ASP A 1 121 ? -0.052 -3.787 -30.986 1.00 52.50 121 ASP A N 1
ATOM 980 C CA . ASP A 1 121 ? 0.555 -4.918 -31.720 1.00 52.50 121 ASP A CA 1
ATOM 981 C C . ASP A 1 121 ? 0.073 -5.036 -33.187 1.00 52.50 121 ASP A C 1
ATOM 983 O O . ASP A 1 121 ? 0.627 -5.808 -33.964 1.00 52.50 121 ASP A O 1
ATOM 987 N N . ILE A 1 122 ? -0.984 -4.306 -33.573 1.00 52.69 122 ILE A N 1
ATOM 988 C CA . ILE A 1 122 ? -1.536 -4.285 -34.945 1.00 52.69 122 ILE A CA 1
ATOM 989 C C . ILE A 1 122 ? -0.881 -3.183 -35.811 1.00 52.69 122 ILE A C 1
ATOM 991 O O . ILE A 1 122 ? -1.093 -3.148 -37.024 1.00 52.69 122 ILE A O 1
ATOM 995 N N . ARG A 1 123 ? -0.087 -2.287 -35.212 1.00 43.94 123 ARG A N 1
ATOM 996 C CA . ARG A 1 123 ? 0.656 -1.218 -35.901 1.00 43.94 123 ARG A CA 1
ATOM 997 C C . ARG A 1 123 ? 2.126 -1.576 -36.055 1.00 43.94 123 ARG A C 1
ATOM 999 O O . ARG A 1 123 ? 2.682 -1.173 -37.098 1.00 43.94 123 ARG A O 1
#

Secondary structure (DSSP, 8-state):
--HHHHHHHHHHHHHHHHHHHHHHHGGGGGGGHHHHHHHHHHHHHHHHHHHHHHHT-S---TT-HHHHHHHHHHHHHHHHHHHHHHTT---HHHHHHHHHHHHHHHHHHHHHHHHHHHHHTT-

Organism: NCBI:txid1868793

Radius of gyration: 17.68 Å; chains: 1; bounding box: 43×23×57 Å

Foldseek 3Di:
DDLVVQLVVQLVVVVVVLVVCCVVCLVVCPPCSVLVSVLVSLVVSLVSNVVSVVVVPPPPDVPPVVSVVSVVLSVVLSVVVVVCVVVVVPPVVVVVVVVVVSVVVVVVVVVVVVVVVVVVVVD

pLDDT: mean 70.02, std 9.66, range [43.94, 87.25]

Sequence (123 aa):
MKLNEKENLFQAVFVVAIVLLKRFYGSALGEYENIIFVFTAAIGLFAINWLLKRLDKSGATFDTWEDKWDLATILAYGFSLLLLKWLQVTNIWVLVVVGVLIIGINVVIKLKRREIKKNMDIR